Protein AF-A0A9W7F882-F1 (afdb_monomer)

pLDDT: mean 71.45, std 20.24, range [27.8, 93.38]

Radius of gyration: 22.79 Å; Cα contacts (8 Å, |Δi|>4): 106; chains: 1; bounding box: 40×81×40 Å

Nearest PDB structures (foldseek):
  9dtq-assembly1_D  TM=3.778E-01  e=6.884E-02  Homo sapiens
  8i9z-assembly1_CR  TM=5.211E-01  e=3.666E+00  Thermochaetoides thermophila DSM 1495
  7ohs-assembly1_v  TM=5.589E-01  e=4.088E+00  Saccharomyces cerevisiae S288C
  8v87-assembly1_v  TM=5.415E-01  e=5.667E+00  Saccharomyces cerevisiae BY4741
  6em5-assembly1_v  TM=5.411E-01  e=5.082E+00  Saccharomyces cerevisiae S288C

Organism: NCBI:txid1714387

Sequence (160 aa):
MTTVKCGKMYDEDNVGYVNVNKRKTALTKVKTRGDKWTAEEETVLVAGVGKHGLDFDRIKVEAGARLGDCSVGALRTQFERTHPDKFRELRELNPSGGRGLSWTAEEDEALKRGMTKHGRDWEKIRETENEVLGHRKVGALRGRINSLKNGKTKDKHSIL

Secondary structure (DSSP, 8-state):
-------PPPP--------S----------B-TTPPPPHHHHHHHHHHHHHHTT-HHHHHHHHGGGGTTB-HHHHHHHHHHH-HHHHHHHHHT-TT-SSS-PPPHHHHHHHHHHHHHHTT-HHHHHHHTHHHHTTS-HHHHHHHHHHHHT-S--------

Structure (mmCIF, N/CA/C/O backbone):
data_AF-A0A9W7F882-F1
#
_entry.id   AF-A0A9W7F882-F1
#
loop_
_atom_site.group_PDB
_atom_site.id
_atom_site.type_symbol
_atom_site.label_atom_id
_atom_site.label_alt_id
_atom_site.label_comp_id
_atom_site.label_asym_id
_atom_site.label_entity_id
_atom_site.label_seq_id
_atom_site.pdbx_PDB_ins_code
_atom_site.Cartn_x
_atom_site.Cartn_y
_atom_site.Cartn_z
_atom_site.occupancy
_atom_site.B_iso_or_equiv
_atom_site.auth_seq_id
_atom_site.auth_comp_id
_atom_site.auth_asym_id
_atom_site.auth_atom_id
_atom_site.pdbx_PDB_model_num
ATOM 1 N N . MET A 1 1 ? -19.752 -57.737 15.058 1.00 46.00 1 MET A N 1
ATOM 2 C CA . MET A 1 1 ? -19.624 -56.511 15.872 1.00 46.00 1 MET A CA 1
ATOM 3 C C . MET A 1 1 ? -18.224 -56.490 16.442 1.00 46.00 1 MET A C 1
ATOM 5 O O . MET A 1 1 ? -17.952 -57.271 17.340 1.00 46.00 1 MET A O 1
ATOM 9 N N . THR A 1 2 ? -17.337 -55.662 15.903 1.00 32.62 2 THR A N 1
ATOM 10 C CA . THR A 1 2 ? -16.004 -55.458 16.479 1.00 32.62 2 THR A CA 1
ATOM 11 C C . THR A 1 2 ? -15.515 -54.073 16.081 1.00 32.62 2 THR A C 1
ATOM 13 O O . THR A 1 2 ? -15.690 -53.614 14.957 1.00 32.62 2 THR A O 1
ATOM 16 N N . THR A 1 3 ? -15.034 -53.377 17.095 1.00 39.22 3 THR A N 1
ATOM 17 C CA . THR A 1 3 ? -14.872 -51.933 17.225 1.00 39.22 3 THR A CA 1
ATOM 18 C C . THR A 1 3 ? -13.649 -51.379 16.505 1.00 39.22 3 THR A C 1
ATOM 20 O O . THR A 1 3 ? -12.590 -52.000 16.492 1.00 39.22 3 THR A O 1
ATOM 23 N N . VAL A 1 4 ? -13.777 -50.142 16.024 1.00 41.62 4 VAL A N 1
ATOM 24 C CA . VAL A 1 4 ? -12.665 -49.264 15.643 1.00 41.62 4 VAL A CA 1
ATOM 25 C C . VAL A 1 4 ? -11.768 -49.015 16.858 1.00 41.62 4 VAL A C 1
ATOM 27 O O . VAL A 1 4 ? -12.252 -48.586 17.907 1.00 41.62 4 VAL A O 1
ATOM 30 N N . LYS A 1 5 ? -10.453 -49.194 16.703 1.00 34.00 5 LYS A N 1
ATOM 31 C CA . LYS A 1 5 ? -9.465 -48.485 17.521 1.00 34.00 5 LYS A CA 1
ATOM 32 C C . LYS A 1 5 ? -8.238 -48.128 16.689 1.00 34.00 5 LYS A C 1
ATOM 34 O O . LYS A 1 5 ? -7.594 -48.973 16.083 1.00 34.00 5 LYS A O 1
ATOM 39 N N . CYS A 1 6 ? -7.993 -46.825 16.673 1.00 40.72 6 CYS A N 1
ATOM 40 C CA . CYS A 1 6 ? -6.838 -46.125 16.141 1.00 40.72 6 CYS A CA 1
ATOM 41 C C . CYS A 1 6 ? -5.540 -46.706 16.729 1.00 40.72 6 CYS A C 1
ATOM 43 O O . CYS A 1 6 ? -5.404 -46.784 17.949 1.00 40.72 6 CYS A O 1
ATOM 45 N N . GLY A 1 7 ? -4.601 -47.102 15.869 1.00 31.31 7 GLY A N 1
ATOM 46 C CA . GLY A 1 7 ? -3.294 -47.626 16.255 1.00 31.31 7 GLY A CA 1
ATOM 47 C C . GLY A 1 7 ? -2.252 -47.210 15.228 1.00 31.31 7 GLY A C 1
ATOM 48 O O . GLY A 1 7 ? -2.224 -47.729 14.119 1.00 31.31 7 GLY A O 1
ATOM 49 N N . LYS A 1 8 ? -1.442 -46.219 15.601 1.00 38.12 8 LYS A N 1
ATOM 50 C CA . LYS A 1 8 ? -0.267 -45.749 14.868 1.00 38.12 8 LYS A CA 1
ATOM 51 C C . LYS A 1 8 ? 0.787 -46.862 14.850 1.00 38.12 8 LYS A C 1
ATOM 53 O O . LYS A 1 8 ? 1.129 -47.358 15.920 1.00 38.12 8 LYS A O 1
ATOM 58 N N . MET A 1 9 ? 1.334 -47.194 13.685 1.00 27.80 9 MET A N 1
ATOM 59 C CA . MET A 1 9 ? 2.657 -47.819 13.598 1.00 27.80 9 MET A CA 1
ATOM 60 C C . MET A 1 9 ? 3.652 -46.709 13.254 1.00 27.80 9 MET A C 1
ATOM 62 O O . MET A 1 9 ? 3.459 -45.980 12.283 1.00 27.80 9 MET A O 1
ATOM 66 N N . TYR A 1 10 ? 4.631 -46.516 14.134 1.00 33.06 10 TYR A N 1
ATOM 67 C CA . TYR A 1 10 ? 5.791 -45.662 13.913 1.00 33.06 10 TYR A CA 1
ATOM 68 C C . TYR A 1 10 ? 6.901 -46.559 13.363 1.00 33.06 10 TYR A C 1
ATOM 70 O O . TYR A 1 10 ? 7.255 -47.528 14.028 1.00 33.06 10 TYR A O 1
ATOM 78 N N . ASP A 1 11 ? 7.427 -46.232 12.184 1.00 36.88 11 ASP A N 1
ATOM 79 C CA . ASP A 1 11 ? 8.718 -46.737 11.712 1.00 36.88 11 ASP A CA 1
ATOM 80 C C . ASP A 1 11 ? 9.782 -45.683 12.049 1.00 36.88 11 ASP A C 1
ATOM 82 O O . ASP A 1 11 ? 9.617 -44.497 11.746 1.00 36.88 11 ASP A O 1
ATOM 86 N N . GLU A 1 12 ? 10.833 -46.111 12.749 1.00 44.56 12 GLU A N 1
ATOM 87 C CA . GLU A 1 12 ? 11.821 -45.259 13.429 1.00 44.56 12 GLU A CA 1
ATOM 88 C C . GLU A 1 12 ? 12.951 -44.733 12.534 1.00 44.56 12 GLU A C 1
ATOM 90 O O . GLU A 1 12 ? 13.807 -43.995 13.009 1.00 44.56 12 GLU A O 1
ATOM 95 N N . ASP A 1 13 ? 12.927 -44.989 11.230 1.00 44.81 13 ASP A N 1
ATOM 96 C CA . ASP A 1 13 ? 14.017 -44.598 10.342 1.00 44.81 13 ASP A CA 1
ATOM 97 C C . ASP A 1 13 ? 13.489 -43.832 9.128 1.00 44.81 13 ASP A C 1
ATOM 99 O O . ASP A 1 13 ? 13.018 -44.426 8.161 1.00 44.81 13 ASP A O 1
ATOM 103 N N . ASN A 1 14 ? 13.561 -42.495 9.200 1.00 37.00 14 ASN A N 1
ATOM 104 C CA . ASN A 1 14 ? 14.049 -41.570 8.157 1.00 37.00 14 ASN A CA 1
ATOM 105 C C . ASN A 1 14 ? 13.369 -40.189 8.280 1.00 37.00 14 ASN A C 1
ATOM 107 O O . ASN A 1 14 ? 12.204 -39.975 7.939 1.00 37.00 14 ASN A O 1
ATOM 111 N N . VAL A 1 15 ? 14.132 -39.224 8.792 1.00 40.47 15 VAL A N 1
ATOM 112 C CA . VAL A 1 15 ? 13.739 -37.825 8.985 1.00 40.47 15 VAL A CA 1
ATOM 113 C C . VAL A 1 15 ? 13.568 -37.139 7.627 1.00 40.47 15 VAL A C 1
ATOM 115 O O . VAL A 1 15 ? 14.540 -36.815 6.951 1.00 40.47 15 VAL A O 1
ATOM 118 N N . GLY A 1 16 ? 12.323 -36.845 7.246 1.00 31.78 16 GLY A N 1
ATOM 119 C CA . GLY A 1 16 ? 12.029 -36.041 6.062 1.00 31.78 16 GLY A CA 1
ATOM 120 C C . GLY A 1 16 ? 10.610 -35.484 6.071 1.00 31.78 16 GLY A C 1
ATOM 121 O O . GLY A 1 16 ? 9.674 -36.139 5.632 1.00 31.78 16 GLY A O 1
ATOM 122 N N . TYR A 1 17 ? 10.444 -34.248 6.547 1.00 29.27 17 TYR A N 1
ATOM 123 C CA . TYR A 1 17 ? 9.204 -33.480 6.398 1.00 29.27 17 TYR A CA 1
ATOM 124 C C . TYR A 1 17 ? 8.845 -33.345 4.906 1.00 29.27 17 TYR A C 1
ATOM 126 O O . TYR A 1 17 ? 9.462 -32.568 4.174 1.00 29.27 17 TYR A O 1
ATOM 134 N N . VAL A 1 18 ? 7.835 -34.081 4.439 1.00 32.88 18 VAL A N 1
ATOM 135 C CA . VAL A 1 18 ? 7.337 -33.969 3.061 1.00 32.88 18 VAL A CA 1
ATOM 136 C C . VAL A 1 18 ? 6.362 -32.791 2.984 1.00 32.88 18 VAL A C 1
ATOM 138 O O . VAL A 1 18 ? 5.213 -32.874 3.408 1.00 32.88 18 VAL A O 1
ATOM 141 N N . ASN A 1 19 ? 6.830 -31.656 2.462 1.00 35.66 19 ASN A N 1
ATOM 142 C CA . ASN A 1 19 ? 5.981 -30.506 2.153 1.00 35.66 19 ASN A CA 1
ATOM 143 C C . ASN A 1 19 ? 5.155 -30.811 0.887 1.00 35.66 19 ASN A C 1
ATOM 145 O O . ASN A 1 19 ? 5.705 -30.947 -0.207 1.00 35.66 19 ASN A O 1
ATOM 149 N N . VAL A 1 20 ? 3.835 -30.929 1.045 1.00 36.28 20 VAL A N 1
ATOM 150 C CA . VAL A 1 20 ? 2.885 -31.485 0.059 1.00 36.28 20 VAL A CA 1
ATOM 151 C C . VAL A 1 20 ? 2.585 -30.545 -1.130 1.00 36.28 20 VAL A C 1
ATOM 153 O O . VAL A 1 20 ? 1.753 -30.853 -1.978 1.00 36.28 20 VAL A O 1
ATOM 156 N N . ASN A 1 21 ? 3.295 -29.425 -1.291 1.00 41.50 21 ASN A N 1
ATOM 157 C CA . ASN A 1 21 ? 3.032 -28.456 -2.366 1.00 41.50 21 ASN A CA 1
ATOM 158 C C . ASN A 1 21 ? 4.040 -28.511 -3.528 1.00 41.50 21 ASN A C 1
ATOM 160 O O . ASN A 1 21 ? 4.632 -27.501 -3.903 1.00 41.50 21 ASN A O 1
ATOM 164 N N . LYS A 1 22 ? 4.207 -29.679 -4.161 1.00 40.84 22 LYS A N 1
ATOM 165 C CA . LYS A 1 22 ? 4.880 -29.790 -5.473 1.00 40.84 22 LYS A CA 1
ATOM 166 C C . LYS A 1 22 ? 3.986 -30.477 -6.506 1.00 40.84 22 LYS A C 1
ATOM 168 O O . LYS A 1 22 ? 4.279 -31.573 -6.973 1.00 40.84 22 LYS A O 1
ATOM 173 N N . ARG A 1 23 ? 2.919 -29.794 -6.930 1.00 42.84 23 ARG A N 1
ATOM 174 C CA . ARG A 1 23 ? 2.374 -30.014 -8.278 1.00 42.84 23 ARG A CA 1
ATOM 175 C C . ARG A 1 23 ? 3.219 -29.178 -9.234 1.00 42.84 23 ARG A C 1
ATOM 177 O O . ARG A 1 23 ? 3.222 -27.957 -9.151 1.00 42.84 23 ARG A O 1
ATOM 184 N N . LYS A 1 24 ? 3.998 -29.855 -10.079 1.00 43.09 24 LYS A N 1
ATOM 185 C CA . LYS A 1 24 ? 4.829 -29.254 -11.128 1.00 43.09 24 LYS A CA 1
ATOM 186 C C . LYS A 1 24 ? 3.917 -28.672 -12.218 1.00 43.09 24 LYS A C 1
ATOM 188 O O . LYS A 1 24 ? 3.704 -29.303 -13.245 1.00 43.09 24 LYS A O 1
ATOM 193 N N . THR A 1 25 ? 3.345 -27.498 -11.985 1.00 44.44 25 THR A N 1
ATOM 194 C CA . THR A 1 25 ? 2.895 -26.627 -13.075 1.00 44.44 25 THR A CA 1
ATOM 195 C C . THR A 1 25 ? 4.141 -25.998 -13.691 1.00 44.44 25 THR A C 1
ATOM 197 O O . THR A 1 25 ? 5.074 -25.671 -12.956 1.00 44.44 25 THR A O 1
ATOM 200 N N . ALA A 1 26 ? 4.204 -25.903 -15.021 1.00 44.62 26 ALA A N 1
ATOM 201 C CA . ALA A 1 26 ? 5.334 -25.323 -15.744 1.00 44.62 26 ALA A CA 1
ATOM 202 C C . ALA A 1 26 ? 5.801 -24.025 -15.057 1.00 44.62 26 ALA A C 1
ATOM 204 O O . ALA A 1 26 ? 5.012 -23.100 -14.883 1.00 44.62 26 ALA A O 1
ATOM 205 N N . LEU A 1 27 ? 7.053 -24.000 -14.590 1.00 50.47 27 LEU A N 1
ATOM 206 C CA . LEU A 1 27 ? 7.628 -22.858 -13.885 1.00 50.47 27 LEU A CA 1
ATOM 207 C C . LEU A 1 27 ? 7.799 -21.718 -14.892 1.00 50.47 27 LEU A C 1
ATOM 209 O O . LEU A 1 27 ? 8.809 -21.657 -15.594 1.00 50.47 27 LEU A O 1
ATOM 213 N N . THR A 1 28 ? 6.820 -20.819 -14.982 1.00 56.44 28 THR A N 1
ATOM 214 C CA . THR A 1 28 ? 7.068 -19.502 -15.562 1.00 56.44 28 THR A CA 1
ATOM 215 C C . THR A 1 28 ? 8.162 -18.840 -14.724 1.00 56.44 28 THR A C 1
ATOM 217 O O . THR A 1 28 ? 8.176 -18.912 -13.492 1.00 56.44 28 THR A O 1
ATOM 220 N N . LYS A 1 29 ? 9.188 -18.309 -15.392 1.00 58.47 29 LYS A N 1
ATOM 221 C CA . LYS A 1 29 ? 10.383 -17.782 -14.729 1.00 58.47 29 LYS A CA 1
ATOM 222 C C . LYS A 1 29 ? 9.990 -16.550 -13.907 1.00 58.47 29 LYS A C 1
ATOM 224 O O . LYS A 1 29 ? 9.785 -15.478 -14.465 1.00 58.47 29 LYS A O 1
ATOM 229 N N . VAL A 1 30 ? 9.881 -16.716 -12.589 1.00 62.16 30 VAL A N 1
ATOM 230 C CA . VAL A 1 30 ? 9.561 -15.626 -11.657 1.00 62.16 30 VAL A CA 1
ATOM 231 C C . VAL A 1 30 ? 10.668 -14.577 -11.724 1.00 62.16 30 VAL A C 1
ATOM 233 O O . VAL A 1 30 ? 11.845 -14.908 -11.574 1.00 62.16 30 VAL A O 1
ATOM 236 N N . LYS A 1 31 ? 10.295 -13.313 -11.936 1.00 66.19 31 LYS A N 1
ATOM 237 C CA . LYS A 1 31 ? 11.232 -12.185 -12.006 1.00 66.19 31 LYS A CA 1
ATOM 238 C C . LYS A 1 31 ? 11.853 -11.945 -10.624 1.00 66.19 31 LYS A C 1
ATOM 240 O O . LYS A 1 31 ? 11.142 -11.773 -9.623 1.00 66.19 31 LYS A O 1
ATOM 245 N N . THR A 1 32 ? 13.181 -11.958 -10.567 1.00 58.59 32 THR A N 1
ATOM 246 C CA . THR A 1 32 ? 14.007 -11.864 -9.355 1.00 58.59 32 THR A CA 1
ATOM 247 C C . THR A 1 32 ? 14.789 -10.548 -9.292 1.00 58.59 32 THR A C 1
ATOM 249 O O . THR A 1 32 ? 14.701 -9.679 -10.162 1.00 58.59 32 THR A O 1
ATOM 252 N N . ARG A 1 33 ? 15.546 -10.365 -8.203 1.00 50.28 33 ARG A N 1
ATOM 253 C CA . ARG A 1 33 ? 16.400 -9.196 -7.987 1.00 50.28 33 ARG A CA 1
ATOM 254 C C . ARG A 1 33 ? 17.469 -9.117 -9.087 1.00 50.28 33 ARG A C 1
ATOM 256 O O . ARG A 1 33 ? 18.369 -9.945 -9.111 1.00 50.28 33 ARG A O 1
ATOM 263 N N . GLY A 1 34 ? 17.389 -8.096 -9.943 1.00 56.22 34 GLY A N 1
ATOM 264 C CA . GLY A 1 34 ? 18.364 -7.831 -11.012 1.00 56.22 34 GLY A CA 1
ATOM 265 C C . GLY A 1 34 ? 17.806 -7.925 -12.436 1.00 56.22 34 GLY A C 1
ATOM 266 O O . GLY A 1 34 ? 18.459 -7.453 -13.363 1.00 56.22 34 GLY A O 1
ATOM 267 N N . ASP A 1 35 ? 16.595 -8.458 -12.616 1.00 69.56 35 ASP A N 1
ATOM 268 C CA . ASP A 1 35 ? 15.952 -8.507 -13.933 1.00 69.56 35 ASP A CA 1
ATOM 269 C C . ASP A 1 35 ? 15.585 -7.099 -14.446 1.00 69.56 35 ASP A C 1
ATOM 271 O O . ASP A 1 35 ? 15.280 -6.192 -13.666 1.00 69.56 35 ASP A O 1
ATOM 275 N N . LYS A 1 36 ? 15.617 -6.908 -15.774 1.00 77.88 36 LYS A N 1
ATOM 276 C CA . LYS A 1 36 ? 15.351 -5.610 -16.422 1.00 77.88 36 LYS A CA 1
ATOM 277 C C . LYS A 1 36 ? 13.893 -5.191 -16.229 1.00 77.88 36 LYS A C 1
ATOM 279 O O . LYS A 1 36 ? 12.989 -5.969 -16.522 1.00 77.88 36 LYS A O 1
ATOM 284 N N . TRP A 1 37 ? 13.675 -3.969 -15.759 1.00 83.31 37 TRP A N 1
ATOM 285 C CA . TRP A 1 37 ? 12.354 -3.358 -15.624 1.00 83.31 37 TRP A CA 1
ATOM 286 C C . TRP A 1 37 ? 12.011 -2.556 -16.871 1.00 83.31 37 TRP A C 1
ATOM 288 O O . TRP A 1 37 ? 12.863 -1.844 -17.399 1.00 83.31 37 TRP A O 1
ATOM 298 N N . THR A 1 38 ? 10.782 -2.714 -17.344 1.00 87.44 38 THR A N 1
ATOM 299 C CA . THR A 1 38 ? 10.215 -1.894 -18.417 1.00 87.44 38 THR A CA 1
ATOM 300 C C . THR A 1 38 ? 9.653 -0.593 -17.845 1.00 87.44 38 THR A C 1
ATOM 302 O O . THR A 1 38 ? 9.335 -0.518 -16.654 1.00 87.44 38 THR A O 1
ATOM 305 N N . ALA A 1 39 ? 9.515 0.428 -18.693 1.00 86.12 39 ALA A N 1
ATOM 306 C CA . ALA A 1 39 ? 8.920 1.700 -18.291 1.00 86.12 39 ALA A CA 1
ATOM 307 C C . ALA A 1 39 ? 7.447 1.515 -17.879 1.00 86.12 39 ALA A C 1
ATOM 309 O O . ALA A 1 39 ? 6.971 2.127 -16.923 1.00 86.12 39 ALA A O 1
ATOM 310 N N . GLU A 1 40 ? 6.730 0.611 -18.543 1.00 87.31 40 GLU A N 1
ATOM 311 C CA . GLU A 1 40 ? 5.348 0.262 -18.223 1.00 87.31 40 GLU A CA 1
ATOM 312 C C . GLU A 1 40 ? 5.233 -0.373 -16.829 1.00 87.31 40 GLU A C 1
ATOM 314 O O . GLU A 1 40 ? 4.393 0.037 -16.030 1.00 87.31 40 GLU A O 1
ATOM 319 N N . GLU A 1 41 ? 6.099 -1.331 -16.487 1.00 89.00 41 GLU A N 1
ATOM 320 C CA . GLU A 1 41 ? 6.111 -1.931 -15.144 1.00 89.00 41 GLU A CA 1
ATOM 321 C C . GLU A 1 41 ? 6.445 -0.895 -14.062 1.00 89.00 41 GLU A C 1
ATOM 323 O O . GLU A 1 41 ? 5.861 -0.912 -12.976 1.00 89.00 41 GLU A O 1
ATOM 328 N N . GLU A 1 42 ? 7.375 0.017 -14.347 1.00 90.38 42 GLU A N 1
ATOM 329 C CA . GLU A 1 42 ? 7.770 1.066 -13.408 1.00 90.38 42 GLU A CA 1
ATOM 330 C C . GLU A 1 42 ? 6.641 2.072 -13.168 1.00 90.38 42 GLU A C 1
ATOM 332 O O . GLU A 1 42 ? 6.332 2.379 -12.016 1.00 90.38 42 GLU A O 1
ATOM 337 N N . THR A 1 43 ? 5.956 2.521 -14.221 1.00 92.31 43 THR A N 1
ATOM 338 C CA . THR A 1 43 ? 4.801 3.425 -14.080 1.00 92.31 43 THR A CA 1
ATOM 339 C C . THR A 1 43 ? 3.672 2.787 -13.272 1.00 92.31 43 THR A C 1
ATOM 341 O O . THR A 1 43 ? 3.106 3.436 -12.390 1.00 92.31 43 THR A O 1
ATOM 344 N N . VAL A 1 44 ? 3.386 1.500 -13.496 1.00 93.38 44 VAL A N 1
ATOM 345 C CA . VAL A 1 44 ? 2.386 0.751 -12.719 1.00 93.38 44 VAL A CA 1
ATOM 346 C C . VAL A 1 44 ? 2.809 0.609 -11.257 1.00 93.38 44 VAL A C 1
ATOM 348 O O . VAL A 1 44 ? 1.979 0.791 -10.365 1.00 93.38 44 VAL A O 1
ATOM 351 N N . LEU A 1 45 ? 4.088 0.329 -10.987 1.00 92.25 45 LEU A N 1
ATOM 352 C CA . LEU A 1 45 ? 4.613 0.245 -9.624 1.00 92.25 45 LEU A CA 1
ATOM 353 C C . LEU A 1 45 ? 4.505 1.590 -8.896 1.00 92.25 45 LEU A C 1
ATOM 355 O O . LEU A 1 45 ? 4.039 1.627 -7.759 1.00 92.25 45 LEU A O 1
ATOM 359 N N . VAL A 1 46 ? 4.891 2.691 -9.541 1.00 91.56 46 VAL A N 1
ATOM 360 C CA . VAL A 1 46 ? 4.827 4.038 -8.953 1.00 91.56 46 VAL A CA 1
ATOM 361 C C . VAL A 1 46 ? 3.383 4.459 -8.689 1.00 91.56 46 VAL A C 1
ATOM 363 O O . VAL A 1 46 ? 3.093 4.969 -7.605 1.00 91.56 46 VAL A O 1
ATOM 366 N N . ALA A 1 47 ? 2.469 4.209 -9.630 1.00 89.50 47 ALA A N 1
ATOM 367 C CA . ALA A 1 47 ? 1.042 4.471 -9.443 1.00 89.50 47 ALA A CA 1
ATOM 368 C C . ALA A 1 47 ? 0.460 3.620 -8.303 1.00 89.50 47 ALA A C 1
ATOM 370 O O . ALA A 1 47 ? -0.255 4.133 -7.442 1.00 89.50 47 ALA A O 1
ATOM 371 N N . GLY A 1 48 ? 0.831 2.338 -8.252 1.00 88.75 48 GLY A N 1
ATOM 372 C CA . GLY A 1 48 ? 0.450 1.425 -7.180 1.00 88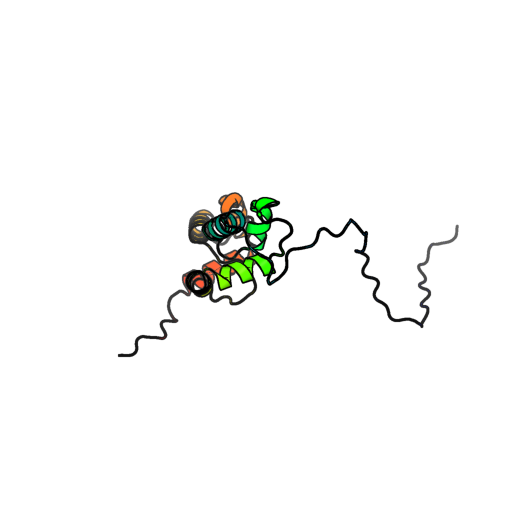.75 48 GLY A CA 1
ATOM 373 C C . GLY A 1 48 ? 0.934 1.899 -5.812 1.00 88.75 48 GLY A C 1
ATOM 374 O O . GLY A 1 48 ? 0.144 1.922 -4.874 1.00 88.75 48 GLY A O 1
ATOM 375 N N . VAL A 1 49 ? 2.191 2.342 -5.698 1.00 87.69 49 VAL A N 1
ATOM 376 C CA . VAL A 1 49 ? 2.720 2.915 -4.448 1.00 87.69 49 VAL A CA 1
ATOM 377 C C . VAL A 1 49 ? 2.046 4.241 -4.102 1.00 87.69 49 VAL A C 1
ATOM 379 O O . VAL A 1 49 ? 1.817 4.525 -2.930 1.00 87.69 49 VAL A O 1
ATOM 382 N N . GLY A 1 50 ? 1.681 5.048 -5.099 1.00 83.50 50 GLY A N 1
ATOM 383 C CA . GLY A 1 50 ? 0.887 6.257 -4.878 1.00 83.50 50 GLY A CA 1
ATOM 384 C C . GLY A 1 50 ? -0.477 5.963 -4.246 1.00 83.50 50 GLY A C 1
ATOM 385 O O . GLY A 1 50 ? -0.914 6.712 -3.379 1.00 83.50 50 GLY A O 1
ATOM 386 N N . LYS A 1 51 ? -1.113 4.856 -4.641 1.00 81.19 51 LYS A N 1
ATOM 387 C CA . LYS A 1 51 ? -2.440 4.451 -4.158 1.00 81.19 51 LYS A CA 1
ATOM 388 C C . LYS A 1 51 ? -2.395 3.673 -2.838 1.00 81.19 51 LYS A C 1
ATOM 390 O O . 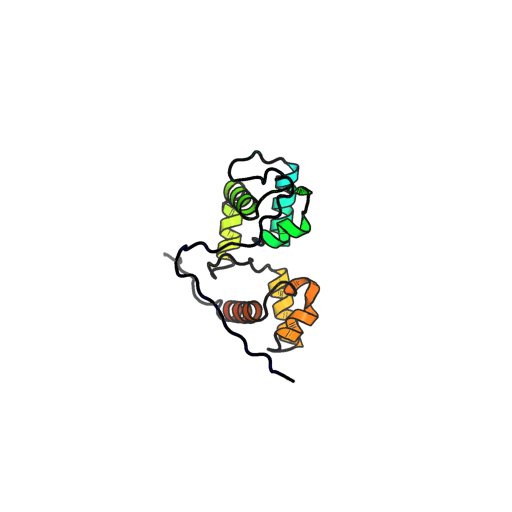LYS A 1 51 ? -3.196 3.922 -1.946 1.00 81.19 51 LYS A O 1
ATOM 395 N N . HIS A 1 52 ? -1.454 2.741 -2.708 1.00 78.81 52 HIS A N 1
ATOM 396 C CA . HIS A 1 52 ? -1.420 1.748 -1.623 1.00 78.81 52 HIS A CA 1
ATOM 397 C C . HIS A 1 52 ? -0.215 1.891 -0.688 1.00 78.81 52 HIS A C 1
ATOM 399 O O . HIS A 1 52 ? -0.002 1.061 0.196 1.00 78.81 52 HIS A O 1
ATOM 405 N N . GLY A 1 53 ? 0.620 2.914 -0.879 1.00 82.44 53 GLY A N 1
ATOM 406 C CA . GLY A 1 53 ? 1.867 3.064 -0.134 1.00 82.44 53 GLY A CA 1
ATOM 407 C C . GLY A 1 53 ? 2.816 1.885 -0.368 1.00 82.44 53 GLY A C 1
ATOM 408 O O . GLY A 1 53 ? 2.948 1.373 -1.475 1.00 82.44 53 GLY A O 1
ATOM 409 N N . LEU A 1 54 ? 3.490 1.424 0.688 1.00 83.06 54 LEU A N 1
ATOM 410 C CA . LEU A 1 54 ? 4.430 0.295 0.615 1.00 83.06 54 LEU A CA 1
ATOM 411 C C . LEU A 1 54 ? 3.746 -1.085 0.711 1.00 83.06 54 LEU A C 1
ATOM 413 O O . LEU A 1 54 ? 4.388 -2.066 1.096 1.00 83.06 54 LEU A O 1
ATOM 417 N N . ASP A 1 55 ? 2.453 -1.180 0.386 1.00 80.88 55 ASP A N 1
ATOM 418 C CA . ASP A 1 55 ? 1.717 -2.446 0.301 1.00 80.88 55 ASP A CA 1
ATOM 419 C C . ASP A 1 55 ? 1.941 -3.132 -1.056 1.00 80.88 55 ASP A C 1
ATOM 421 O O . ASP A 1 55 ? 1.097 -3.150 -1.954 1.00 80.88 55 ASP A O 1
ATOM 425 N N . PHE A 1 56 ? 3.133 -3.704 -1.209 1.00 85.38 56 PHE A N 1
ATOM 426 C CA . PHE A 1 56 ? 3.524 -4.396 -2.434 1.00 85.38 56 PHE A CA 1
ATOM 427 C C . PHE A 1 56 ? 2.702 -5.664 -2.704 1.00 85.38 56 PHE A C 1
ATOM 429 O O . PHE A 1 56 ? 2.611 -6.073 -3.861 1.00 85.38 56 PHE A O 1
ATOM 436 N N . ASP A 1 57 ? 2.095 -6.274 -1.682 1.00 84.94 57 ASP A N 1
ATOM 437 C CA . ASP A 1 57 ? 1.180 -7.403 -1.857 1.00 84.94 57 ASP A CA 1
ATOM 438 C C . ASP A 1 57 ? -0.095 -6.944 -2.579 1.00 84.94 57 ASP A C 1
ATOM 440 O O . ASP A 1 57 ? -0.476 -7.531 -3.595 1.00 84.94 57 ASP A O 1
ATOM 444 N N . ARG A 1 58 ? -0.712 -5.839 -2.140 1.00 82.69 58 ARG A N 1
ATOM 445 C CA . ARG A 1 58 ? -1.897 -5.277 -2.809 1.00 82.69 58 ARG A CA 1
ATOM 446 C C . ARG A 1 58 ? -1.582 -4.707 -4.182 1.00 82.69 58 ARG A C 1
ATOM 448 O O . ARG A 1 58 ? -2.337 -4.954 -5.120 1.00 82.69 58 ARG A O 1
ATOM 455 N N . ILE A 1 59 ? -0.447 -4.024 -4.328 1.00 87.62 59 ILE A N 1
ATOM 456 C CA . ILE A 1 59 ? 0.026 -3.559 -5.640 1.00 87.62 59 ILE A CA 1
ATOM 457 C C . ILE A 1 59 ? 0.175 -4.748 -6.588 1.00 87.62 59 ILE A C 1
ATOM 459 O O . ILE A 1 59 ? -0.242 -4.664 -7.740 1.00 87.62 59 ILE A O 1
ATOM 463 N N . LYS A 1 60 ? 0.719 -5.874 -6.110 1.00 87.62 60 LYS A N 1
ATOM 464 C CA . LYS A 1 60 ? 0.873 -7.077 -6.927 1.00 87.62 60 LYS A CA 1
ATOM 465 C C . LYS A 1 60 ? -0.471 -7.661 -7.354 1.00 87.62 60 LYS A C 1
ATOM 467 O O . LYS A 1 60 ? -0.620 -8.022 -8.520 1.00 87.62 60 LYS A O 1
ATOM 472 N N . VAL A 1 61 ? -1.425 -7.750 -6.429 1.00 86.56 61 VAL A N 1
ATOM 473 C CA . VAL A 1 61 ? -2.774 -8.261 -6.708 1.00 86.56 61 VAL A CA 1
ATOM 474 C C . VAL A 1 61 ? -3.509 -7.363 -7.707 1.00 86.56 61 VAL A C 1
ATOM 476 O O . VAL A 1 61 ? -4.062 -7.875 -8.674 1.00 86.56 61 VAL A O 1
ATOM 479 N N . GLU A 1 62 ? -3.481 -6.041 -7.520 1.00 85.94 62 GLU A N 1
ATOM 480 C CA . GLU A 1 62 ? -4.204 -5.098 -8.386 1.00 85.94 62 GLU A CA 1
ATOM 481 C C . GLU A 1 62 ? -3.554 -4.947 -9.766 1.00 85.94 62 GLU A C 1
ATOM 483 O O . GLU A 1 62 ? -4.245 -4.912 -10.783 1.00 85.94 62 GLU A O 1
ATOM 488 N N . ALA A 1 63 ? -2.224 -4.885 -9.826 1.00 86.69 63 ALA A N 1
ATOM 489 C CA . ALA A 1 63 ? -1.520 -4.780 -11.097 1.00 86.69 63 ALA A CA 1
ATOM 490 C C . ALA A 1 63 ? -1.545 -6.093 -11.896 1.00 86.69 63 ALA A C 1
ATOM 492 O O . ALA A 1 63 ? -1.440 -6.066 -13.126 1.00 86.69 63 ALA A O 1
ATOM 493 N N . GLY A 1 64 ? -1.668 -7.236 -11.212 1.00 85.56 64 GLY A N 1
ATOM 494 C CA . GLY A 1 64 ? -1.754 -8.561 -11.817 1.00 85.56 64 GLY A CA 1
ATOM 495 C C . GLY A 1 64 ? -0.646 -8.808 -12.844 1.00 85.56 64 GLY A C 1
ATOM 496 O O . GLY A 1 64 ? 0.545 -8.639 -12.562 1.00 85.56 64 GLY A O 1
ATOM 497 N N . ALA A 1 65 ? -1.055 -9.170 -14.063 1.00 83.06 65 ALA A N 1
ATOM 498 C CA . ALA A 1 65 ? -0.156 -9.475 -15.175 1.00 83.06 65 ALA A CA 1
ATOM 499 C C . ALA A 1 65 ? 0.677 -8.272 -15.665 1.00 83.06 65 ALA A C 1
ATOM 501 O O . ALA A 1 65 ? 1.695 -8.478 -16.321 1.00 83.06 65 ALA A O 1
ATOM 502 N N . ARG A 1 66 ? 0.305 -7.023 -15.330 1.00 82.81 66 ARG A N 1
ATOM 503 C CA . ARG A 1 66 ? 1.045 -5.813 -15.756 1.00 82.81 66 ARG A CA 1
ATOM 504 C C . ARG A 1 66 ? 2.428 -5.707 -15.111 1.00 82.81 66 ARG A C 1
ATOM 506 O O . ARG A 1 66 ? 3.294 -5.037 -15.653 1.00 82.81 66 ARG A O 1
ATOM 513 N N . LEU A 1 67 ? 2.633 -6.380 -13.976 1.00 83.69 67 LEU A N 1
ATOM 514 C CA . LEU A 1 67 ? 3.939 -6.527 -13.320 1.00 83.69 67 LEU A CA 1
ATOM 515 C C . LEU A 1 67 ? 4.559 -7.918 -13.577 1.00 83.69 67 LEU A C 1
ATOM 517 O O . LEU A 1 67 ? 5.461 -8.345 -12.855 1.00 83.69 67 LEU A O 1
ATOM 521 N N . GLY A 1 68 ? 4.047 -8.662 -14.565 1.00 77.31 68 GLY A N 1
ATOM 522 C CA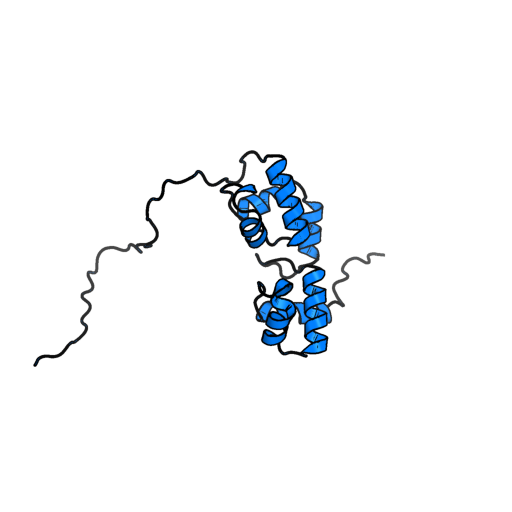 . GLY A 1 68 ? 4.498 -10.011 -14.919 1.00 77.31 68 GLY A CA 1
ATOM 523 C C . GLY A 1 68 ? 4.448 -10.995 -13.748 1.00 77.31 68 GLY A C 1
ATOM 524 O O . GLY A 1 68 ? 3.702 -10.802 -12.795 1.00 77.31 68 GLY A O 1
ATOM 525 N N . ASP A 1 69 ? 5.295 -12.022 -13.758 1.00 76.00 69 ASP A N 1
ATOM 526 C CA . ASP A 1 69 ? 5.484 -12.939 -12.623 1.00 76.00 69 ASP A CA 1
ATOM 527 C C . ASP A 1 69 ? 6.578 -12.433 -11.668 1.00 76.00 69 ASP A C 1
ATOM 529 O O . ASP A 1 69 ? 7.507 -13.150 -11.308 1.00 76.00 69 ASP A O 1
ATOM 533 N N . CYS A 1 70 ? 6.536 -11.159 -11.272 1.00 76.75 70 CYS A N 1
ATOM 534 C CA . CYS A 1 70 ? 7.470 -10.634 -10.276 1.00 76.75 70 CYS A CA 1
ATOM 535 C C . CYS A 1 70 ? 7.075 -11.002 -8.839 1.00 76.75 70 CYS A C 1
ATOM 537 O O . CYS A 1 70 ? 5.902 -10.960 -8.459 1.00 76.75 70 CYS A O 1
ATOM 539 N N . SER A 1 71 ? 8.074 -11.283 -8.002 1.00 84.69 71 SER A N 1
ATOM 540 C CA . SER A 1 71 ? 7.849 -11.405 -6.558 1.00 84.69 71 SER A CA 1
ATOM 541 C C . SER A 1 71 ? 7.596 -10.036 -5.910 1.00 84.69 71 SER A C 1
ATOM 543 O O . SER A 1 71 ? 8.129 -9.016 -6.348 1.00 84.69 71 SER A O 1
ATOM 545 N N . VAL A 1 72 ? 6.846 -10.014 -4.807 1.00 85.12 72 VAL A N 1
ATOM 546 C CA . VAL A 1 72 ? 6.643 -8.817 -3.963 1.00 85.12 72 VAL A CA 1
ATOM 547 C C . VAL A 1 72 ? 7.985 -8.223 -3.507 1.00 85.12 72 VAL A C 1
ATOM 549 O O . VAL A 1 72 ? 8.176 -7.009 -3.492 1.00 85.12 72 VAL A O 1
ATOM 552 N N . GLY A 1 73 ? 8.971 -9.080 -3.219 1.00 83.94 73 GLY A N 1
ATOM 553 C CA . GLY A 1 73 ? 10.333 -8.652 -2.891 1.00 83.94 73 GLY A CA 1
ATOM 554 C C . GLY A 1 73 ? 11.046 -7.943 -4.047 1.00 83.94 73 GLY A C 1
ATOM 555 O O . GLY A 1 73 ? 11.801 -7.000 -3.803 1.00 83.94 73 GLY A O 1
ATOM 556 N N . ALA A 1 74 ? 10.788 -8.344 -5.296 1.00 86.06 74 ALA A N 1
ATOM 557 C CA . ALA A 1 74 ? 11.311 -7.655 -6.473 1.00 86.06 74 ALA A CA 1
ATOM 558 C C . ALA A 1 74 ? 10.665 -6.272 -6.647 1.00 86.06 74 ALA A C 1
ATOM 560 O O . ALA A 1 74 ? 11.396 -5.318 -6.901 1.00 86.06 74 ALA A O 1
ATOM 561 N N . LEU A 1 75 ? 9.346 -6.145 -6.426 1.00 88.25 75 LEU A N 1
ATOM 562 C CA . LEU A 1 75 ? 8.647 -4.848 -6.432 1.00 88.25 75 LEU A CA 1
ATOM 563 C C . LEU A 1 75 ? 9.261 -3.884 -5.419 1.00 88.25 75 LEU A C 1
ATOM 565 O O . LEU A 1 75 ? 9.660 -2.773 -5.766 1.00 88.25 75 LEU A O 1
ATOM 569 N N . ARG A 1 76 ? 9.401 -4.351 -4.174 1.00 88.75 76 ARG A N 1
ATOM 570 C CA . ARG A 1 76 ? 10.004 -3.568 -3.098 1.00 88.75 76 ARG A CA 1
ATOM 571 C C . ARG A 1 76 ? 11.418 -3.128 -3.447 1.00 88.75 76 ARG A C 1
ATOM 573 O O . ARG A 1 76 ? 11.732 -1.950 -3.340 1.00 88.75 76 ARG A O 1
ATOM 580 N N . THR A 1 77 ? 12.258 -4.075 -3.865 1.00 87.62 77 THR A N 1
ATOM 581 C CA . THR A 1 77 ? 13.664 -3.796 -4.186 1.00 87.62 77 THR A CA 1
ATOM 582 C C . THR A 1 77 ? 13.783 -2.796 -5.329 1.00 87.62 77 THR A C 1
ATOM 584 O O . THR A 1 77 ? 14.636 -1.913 -5.286 1.00 87.62 77 THR A O 1
ATOM 587 N N . GLN A 1 78 ? 12.933 -2.920 -6.351 1.00 89.94 78 GLN A N 1
ATOM 588 C CA . GLN A 1 78 ? 12.922 -1.977 -7.459 1.00 89.94 78 GLN A CA 1
ATOM 589 C C . GLN A 1 78 ? 12.519 -0.583 -7.001 1.00 89.94 78 GLN A C 1
ATOM 591 O O . GLN A 1 78 ? 13.204 0.379 -7.345 1.00 89.94 78 GLN A O 1
ATOM 596 N N . PHE A 1 79 ? 11.432 -0.472 -6.237 1.00 90.88 79 PHE A N 1
ATOM 597 C CA . PHE A 1 79 ? 10.946 0.820 -5.774 1.00 90.88 79 PHE A CA 1
ATOM 598 C C . PHE A 1 79 ? 11.961 1.499 -4.847 1.00 90.88 79 PHE A C 1
ATOM 600 O O . PHE A 1 79 ? 12.279 2.663 -5.039 1.00 90.88 79 PHE A O 1
ATOM 607 N N . GLU A 1 80 ? 12.551 0.757 -3.909 1.00 89.50 80 GLU A N 1
ATOM 608 C CA . GLU A 1 80 ? 13.604 1.262 -3.017 1.00 89.50 80 GLU A CA 1
ATOM 609 C C . GLU A 1 80 ? 14.850 1.727 -3.790 1.00 89.50 80 GLU A C 1
ATOM 611 O O . GLU A 1 80 ? 15.462 2.727 -3.429 1.00 89.50 80 GLU A O 1
ATOM 616 N N . ARG A 1 81 ? 15.203 1.044 -4.889 1.00 88.31 81 ARG A N 1
ATOM 617 C CA . ARG A 1 81 ? 16.337 1.424 -5.745 1.00 88.31 81 ARG A CA 1
ATOM 618 C C . ARG A 1 81 ? 16.066 2.670 -6.591 1.00 88.31 81 ARG A C 1
ATOM 620 O O . ARG A 1 81 ? 16.983 3.450 -6.814 1.00 88.31 81 ARG A O 1
ATOM 627 N N . THR A 1 82 ? 14.852 2.811 -7.115 1.00 90.06 82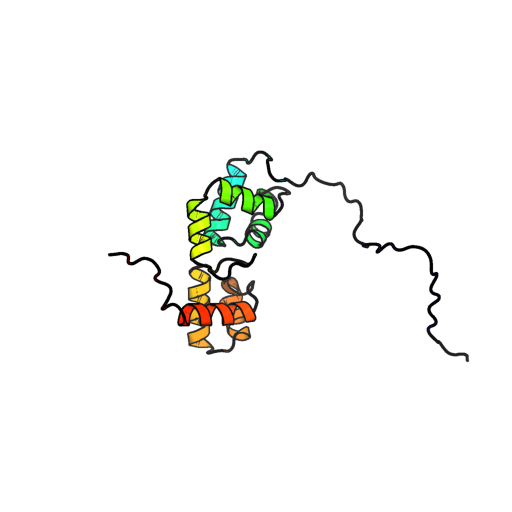 THR A N 1
ATOM 628 C CA . THR A 1 82 ?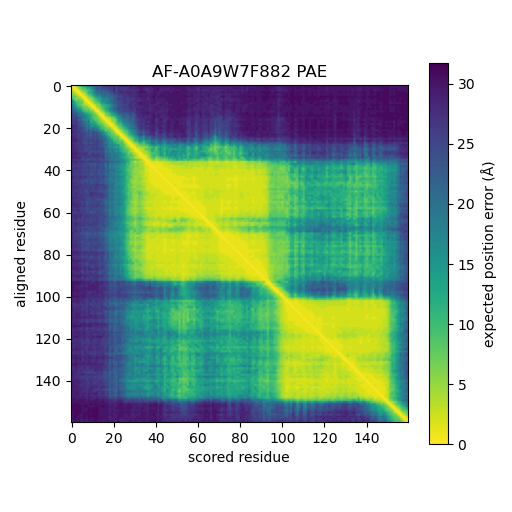 14.485 3.876 -8.072 1.00 90.06 82 THR A CA 1
ATOM 629 C C . THR A 1 82 ? 13.949 5.129 -7.389 1.00 90.06 82 THR A C 1
ATOM 631 O O . THR A 1 82 ? 14.144 6.228 -7.891 1.00 90.06 82 THR A O 1
ATOM 634 N N . HIS A 1 83 ? 13.320 4.973 -6.224 1.00 89.81 83 HIS A N 1
ATOM 635 C CA . HIS A 1 83 ? 12.674 6.040 -5.465 1.00 89.81 83 HIS A CA 1
ATOM 636 C C . HIS A 1 83 ? 13.086 5.985 -3.976 1.00 89.81 83 HIS A C 1
ATOM 638 O O . HIS A 1 83 ? 12.221 5.845 -3.104 1.00 89.81 83 HIS A O 1
ATOM 644 N N . PRO A 1 84 ? 14.393 6.075 -3.650 1.00 88.88 84 PRO A N 1
ATOM 645 C CA . PRO A 1 84 ? 14.897 5.869 -2.289 1.00 88.88 84 PRO A CA 1
ATOM 646 C C . PRO A 1 84 ? 14.366 6.898 -1.283 1.00 88.88 84 PRO A C 1
ATOM 648 O O . PRO A 1 84 ? 14.021 6.525 -0.161 1.00 88.88 84 PRO A O 1
ATOM 651 N N . ASP A 1 85 ? 14.247 8.169 -1.677 1.00 86.81 85 ASP A N 1
ATOM 652 C CA . ASP A 1 85 ? 13.767 9.238 -0.793 1.00 86.81 85 ASP A CA 1
ATOM 653 C C . ASP A 1 85 ? 12.287 9.055 -0.457 1.00 86.81 85 ASP A C 1
ATOM 655 O O . ASP A 1 85 ? 11.909 9.031 0.712 1.00 86.81 85 ASP A O 1
ATOM 659 N N . LYS A 1 86 ? 11.460 8.787 -1.474 1.00 86.25 86 LYS A N 1
ATOM 660 C CA . LYS A 1 86 ? 10.035 8.483 -1.292 1.00 86.25 86 LYS A CA 1
ATOM 661 C C . LYS A 1 86 ? 9.828 7.196 -0.492 1.00 86.25 86 LYS A C 1
ATOM 663 O O . LYS A 1 86 ? 8.920 7.111 0.329 1.00 86.25 86 LYS A O 1
ATOM 668 N N . PHE A 1 87 ? 10.672 6.182 -0.695 1.00 85.88 87 PHE A N 1
ATOM 669 C CA . PHE A 1 87 ? 10.635 4.963 0.112 1.00 85.88 87 PHE A CA 1
ATOM 670 C C . PHE A 1 87 ? 10.970 5.243 1.583 1.00 85.88 87 PHE A C 1
ATOM 672 O O . PHE A 1 87 ? 10.302 4.706 2.470 1.00 85.88 87 PHE A O 1
ATOM 679 N N . ARG A 1 88 ? 11.969 6.096 1.852 1.00 82.56 88 ARG A N 1
ATOM 680 C CA . ARG A 1 88 ? 12.320 6.537 3.208 1.00 82.56 88 ARG A CA 1
ATOM 681 C C . ARG A 1 88 ? 11.174 7.314 3.851 1.00 82.56 88 ARG A C 1
ATOM 683 O O . ARG A 1 88 ? 10.760 6.937 4.942 1.00 82.56 88 ARG A O 1
ATOM 690 N N . GLU A 1 89 ? 10.621 8.305 3.160 1.00 81.81 89 GLU A N 1
ATOM 691 C CA . GLU A 1 89 ? 9.478 9.106 3.614 1.00 81.81 89 GLU A CA 1
ATOM 692 C C . GLU A 1 89 ? 8.286 8.212 3.999 1.00 81.81 89 GLU A C 1
ATOM 694 O O . GLU A 1 89 ? 7.803 8.244 5.133 1.00 81.81 89 GLU A O 1
ATOM 699 N N . LEU A 1 90 ? 7.872 7.310 3.101 1.00 77.81 90 LEU A N 1
ATOM 700 C CA . LEU A 1 90 ? 6.762 6.378 3.343 1.00 77.81 90 LEU A CA 1
ATOM 701 C C . LEU A 1 90 ? 7.030 5.385 4.488 1.00 77.81 90 LEU A C 1
ATOM 703 O O . LEU A 1 90 ? 6.088 4.807 5.044 1.00 77.81 90 LEU A O 1
ATOM 707 N N . ARG A 1 91 ? 8.301 5.158 4.834 1.00 75.44 91 ARG A N 1
ATOM 708 C CA . ARG A 1 91 ? 8.719 4.319 5.962 1.00 75.44 91 ARG A CA 1
ATOM 709 C C . ARG A 1 91 ? 8.778 5.110 7.270 1.00 75.44 91 ARG A C 1
ATOM 711 O O . ARG A 1 91 ? 8.430 4.563 8.312 1.00 75.44 91 ARG A O 1
ATOM 718 N N . GLU A 1 92 ? 9.179 6.376 7.231 1.00 69.88 92 GLU A N 1
ATOM 719 C CA . GLU A 1 92 ? 9.219 7.281 8.389 1.00 69.88 92 GLU A CA 1
ATOM 720 C C . GLU A 1 92 ? 7.819 7.659 8.876 1.00 69.88 92 GLU A C 1
ATOM 722 O O . GLU A 1 92 ? 7.567 7.665 10.082 1.00 69.88 92 GLU A O 1
ATOM 727 N N . LEU A 1 93 ? 6.865 7.815 7.954 1.00 65.31 93 LEU A N 1
ATOM 728 C CA . LEU A 1 93 ? 5.433 7.927 8.267 1.00 65.31 93 LEU A CA 1
ATOM 729 C C . LEU A 1 93 ? 4.863 6.660 8.956 1.00 65.31 93 LEU A C 1
ATOM 731 O O . LEU A 1 93 ? 3.714 6.644 9.421 1.00 65.31 93 LEU A O 1
ATOM 735 N N . ASN A 1 94 ? 5.666 5.591 9.060 1.00 59.00 94 ASN A N 1
ATOM 736 C CA . ASN A 1 94 ? 5.293 4.307 9.638 1.00 59.00 94 ASN A CA 1
ATOM 737 C C . ASN A 1 94 ? 6.406 3.680 10.519 1.00 59.00 94 ASN A C 1
ATOM 739 O O . ASN A 1 94 ? 7.011 2.664 10.156 1.00 59.00 94 ASN A O 1
ATOM 743 N N . PRO A 1 95 ? 6.638 4.195 11.742 1.00 48.88 95 PRO A N 1
ATOM 744 C CA . PRO A 1 95 ? 7.709 3.734 12.634 1.00 48.88 95 PRO A CA 1
ATOM 745 C C . PRO A 1 95 ? 7.501 2.320 13.207 1.00 48.88 95 PRO A C 1
ATOM 747 O O . PRO A 1 95 ? 8.313 1.859 14.007 1.00 48.88 95 PRO A O 1
ATOM 750 N N . SER A 1 96 ? 6.439 1.603 12.817 1.00 47.25 96 SER A N 1
ATOM 751 C CA . SER A 1 96 ? 6.161 0.253 13.322 1.00 47.25 96 SER A CA 1
ATOM 752 C C . SER A 1 96 ? 7.139 -0.813 12.805 1.00 47.25 96 SER A C 1
ATOM 754 O O . SER A 1 96 ? 7.078 -1.950 13.261 1.00 47.25 96 SER A O 1
ATOM 756 N N . GLY A 1 97 ? 8.062 -0.472 11.892 1.00 44.84 97 GLY A N 1
ATOM 757 C CA . GLY A 1 97 ? 9.294 -1.232 11.607 1.00 44.84 97 GLY A CA 1
ATOM 758 C C . GLY A 1 97 ? 9.126 -2.662 11.068 1.00 44.84 97 GLY A C 1
ATOM 759 O O . G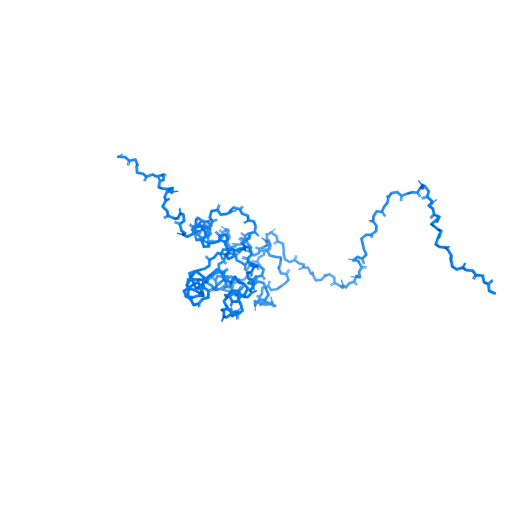LY A 1 97 ? 10.112 -3.300 10.703 1.00 44.84 97 GLY A O 1
ATOM 760 N N . GLY A 1 98 ? 7.900 -3.174 10.998 1.00 45.22 98 GLY A N 1
ATOM 761 C CA . GLY A 1 98 ? 7.568 -4.496 10.506 1.00 45.22 98 GLY A CA 1
ATOM 762 C C . GLY A 1 98 ? 7.411 -4.514 8.992 1.00 45.22 98 GLY A C 1
ATOM 763 O O . GLY A 1 98 ? 7.175 -3.496 8.350 1.00 45.22 98 GLY A O 1
ATOM 764 N N . ARG A 1 99 ? 7.492 -5.716 8.424 1.00 49.03 99 ARG A N 1
ATOM 765 C CA . ARG A 1 99 ? 7.209 -6.055 7.017 1.00 49.03 99 ARG A CA 1
ATOM 766 C C . ARG A 1 99 ? 5.727 -5.839 6.630 1.00 49.03 99 ARG A C 1
ATOM 768 O O . ARG A 1 99 ? 5.173 -6.650 5.902 1.00 49.03 99 ARG A O 1
ATOM 775 N N . GLY A 1 100 ? 5.062 -4.830 7.193 1.00 52.22 100 GLY A N 1
ATOM 776 C CA . GLY A 1 100 ? 3.621 -4.625 7.130 1.00 52.22 100 GLY A CA 1
ATOM 777 C C . GLY A 1 100 ? 3.258 -3.260 6.558 1.00 52.22 100 GLY A C 1
ATOM 778 O O . GLY A 1 100 ? 3.761 -2.241 7.027 1.00 52.22 100 GLY A O 1
ATOM 779 N N . LEU A 1 101 ? 2.373 -3.312 5.560 1.00 62.97 101 LEU A N 1
ATOM 780 C CA . LEU A 1 101 ? 1.550 -2.263 4.960 1.00 62.97 101 LEU A CA 1
ATOM 781 C C . LEU A 1 101 ? 1.659 -0.868 5.620 1.00 62.97 101 LEU A C 1
ATOM 783 O O . LEU A 1 101 ? 1.261 -0.680 6.775 1.00 62.97 101 LEU A O 1
ATOM 787 N N . SER A 1 102 ? 2.131 0.131 4.870 1.00 69.31 102 SER A N 1
ATOM 788 C CA . SER A 1 102 ? 2.111 1.544 5.285 1.00 69.31 102 SER A CA 1
ATOM 789 C C . SER A 1 102 ? 0.691 2.077 5.344 1.00 69.31 102 SER A C 1
ATOM 791 O O . SER A 1 102 ? -0.057 1.837 4.411 1.00 69.31 102 SER A O 1
ATOM 793 N N . TRP A 1 103 ? 0.317 2.765 6.425 1.00 72.94 103 TRP A N 1
ATOM 794 C CA . TRP A 1 103 ? -0.972 3.457 6.524 1.00 72.94 103 TRP A CA 1
ATOM 795 C C . TRP A 1 103 ? -0.983 4.677 5.602 1.00 72.94 103 TRP A C 1
ATOM 797 O O . TRP A 1 103 ? -0.077 5.509 5.694 1.00 72.94 103 TRP A O 1
ATOM 807 N N . THR A 1 104 ? -1.970 4.774 4.718 1.00 74.38 104 THR A N 1
ATOM 808 C CA . THR A 1 104 ? -2.173 5.933 3.843 1.00 74.38 104 THR A CA 1
ATOM 809 C C . THR A 1 104 ? -2.976 7.023 4.556 1.00 74.38 104 THR A C 1
ATOM 811 O O . THR A 1 104 ? -3.639 6.779 5.567 1.00 74.38 104 THR A O 1
ATOM 814 N N . ALA A 1 105 ? -2.932 8.245 4.020 1.00 76.75 105 ALA A N 1
ATOM 815 C CA . ALA A 1 105 ? -3.748 9.347 4.527 1.00 76.75 105 ALA A CA 1
ATOM 816 C C . ALA A 1 105 ? -5.250 9.029 4.428 1.00 76.75 105 ALA A C 1
ATOM 818 O O . ALA A 1 105 ? -5.993 9.292 5.368 1.00 76.75 105 ALA A O 1
ATOM 819 N N . GLU A 1 106 ? -5.672 8.393 3.333 1.00 80.31 106 GLU A N 1
ATOM 820 C CA . GLU A 1 106 ? -7.054 7.953 3.126 1.00 80.31 106 GLU A CA 1
ATOM 821 C C . GLU A 1 106 ? -7.488 6.930 4.187 1.00 80.31 106 GLU A C 1
ATOM 823 O O . GLU A 1 106 ? -8.577 7.040 4.750 1.00 80.31 106 GLU A O 1
ATOM 828 N N . GLU A 1 107 ? -6.616 5.976 4.531 1.00 82.44 107 GLU A N 1
ATOM 829 C CA . GLU A 1 107 ? -6.877 5.022 5.611 1.00 82.44 107 GLU A CA 1
ATOM 830 C C . GLU A 1 107 ? -6.944 5.699 6.980 1.00 82.44 107 GLU A C 1
ATOM 832 O O . GLU A 1 107 ? -7.809 5.361 7.786 1.00 82.44 107 GLU A O 1
ATOM 837 N N . ASP A 1 108 ? -6.064 6.663 7.258 1.00 86.31 108 ASP A N 1
ATOM 838 C CA . ASP A 1 108 ? -6.106 7.426 8.506 1.00 86.31 108 ASP A CA 1
ATOM 839 C C . ASP A 1 108 ? -7.387 8.267 8.614 1.00 86.31 108 ASP A C 1
ATOM 841 O O . ASP A 1 108 ? -7.965 8.375 9.700 1.00 86.31 108 ASP A O 1
ATOM 845 N N . GLU A 1 109 ? -7.854 8.854 7.512 1.00 88.56 109 GLU A N 1
ATOM 846 C CA . GLU A 1 109 ? -9.121 9.584 7.461 1.00 88.56 109 GLU A CA 1
ATOM 847 C C . GLU A 1 109 ? -10.322 8.660 7.649 1.00 88.56 109 GLU A C 1
ATOM 849 O O . GLU A 1 109 ? -11.176 8.948 8.492 1.00 88.56 109 GLU A O 1
ATOM 854 N N . ALA A 1 110 ? -10.366 7.529 6.943 1.00 88.94 110 ALA A N 1
ATOM 855 C CA . ALA A 1 110 ? -11.390 6.503 7.124 1.00 88.94 110 ALA A CA 1
ATOM 856 C C . ALA A 1 110 ? -11.426 6.002 8.574 1.00 88.94 110 ALA A C 1
ATOM 858 O O . ALA A 1 110 ? -12.486 5.911 9.198 1.00 88.94 110 ALA A O 1
ATOM 859 N N . LEU A 1 111 ? -10.255 5.769 9.167 1.00 90.19 111 LEU A N 1
ATOM 860 C CA . LEU A 1 111 ? -10.127 5.329 10.550 1.00 90.19 111 LEU A CA 1
ATOM 861 C C . LEU A 1 111 ? -10.619 6.397 11.539 1.00 90.19 111 LEU A C 1
ATOM 863 O O . LEU A 1 111 ? -11.296 6.058 12.511 1.00 90.19 111 LEU A O 1
ATOM 867 N N . LYS A 1 112 ? -10.347 7.686 11.287 1.00 90.62 112 LYS A N 1
ATOM 868 C CA . LYS A 1 112 ? -10.888 8.803 12.085 1.00 90.62 112 LYS A CA 1
ATOM 869 C C . LYS A 1 112 ? -12.408 8.922 11.943 1.00 90.62 112 LYS A C 1
ATOM 871 O O . LYS A 1 112 ? -13.085 9.037 12.963 1.00 90.62 112 LYS A O 1
ATOM 876 N N . ARG A 1 113 ? -12.955 8.852 10.723 1.00 90.38 113 ARG A N 1
ATOM 877 C CA . ARG A 1 113 ? -14.411 8.892 10.474 1.00 90.38 113 ARG A CA 1
ATOM 878 C C . ARG A 1 113 ? -15.130 7.746 11.181 1.00 90.38 113 ARG A C 1
ATOM 880 O O . ARG A 1 113 ? -16.091 7.982 11.916 1.00 90.38 113 ARG A O 1
ATOM 887 N N . GLY A 1 114 ? -14.618 6.527 11.027 1.00 90.94 114 GLY A N 1
ATOM 888 C CA . GLY A 1 114 ? -15.146 5.346 11.700 1.00 90.94 114 GLY A CA 1
ATOM 889 C C . GLY A 1 114 ? -15.094 5.468 13.224 1.00 90.94 114 GLY A C 1
ATOM 890 O O . GLY A 1 114 ? -16.087 5.175 13.888 1.00 90.94 114 GLY A O 1
ATOM 891 N N . MET A 1 115 ? -13.988 5.973 13.783 1.00 92.38 115 MET A N 1
ATOM 892 C CA . MET A 1 115 ? -13.872 6.238 15.225 1.00 92.38 115 MET A CA 1
ATOM 893 C C . MET A 1 115 ? -14.909 7.249 15.728 1.00 92.38 115 MET A C 1
ATOM 895 O O . MET A 1 115 ? -15.464 7.057 16.809 1.00 92.38 115 MET A O 1
ATOM 899 N N . THR A 1 116 ? -15.188 8.308 14.963 1.00 91.06 116 THR A N 1
ATOM 900 C CA . THR A 1 116 ? -16.219 9.303 15.306 1.00 91.06 116 THR A CA 1
ATOM 901 C C . THR A 1 116 ? -17.616 8.681 15.314 1.00 91.06 116 THR A C 1
ATOM 903 O O . THR A 1 116 ? -18.412 8.975 16.202 1.00 91.06 116 THR A O 1
ATOM 906 N N . LYS A 1 117 ? -17.920 7.803 14.350 1.00 92.19 117 LYS A N 1
ATOM 907 C CA . LYS A 1 117 ? -19.259 7.216 14.174 1.00 92.19 117 LYS A CA 1
ATOM 908 C C . LYS A 1 117 ? -19.540 6.018 15.089 1.00 92.19 117 LYS A C 1
ATOM 910 O O . LYS A 1 117 ? -20.671 5.834 15.531 1.00 92.19 117 LYS A O 1
ATOM 915 N N . HIS A 1 118 ? -18.534 5.183 15.342 1.00 93.06 118 HIS A N 1
ATOM 916 C CA . HIS A 1 118 ? -18.688 3.881 16.006 1.00 93.06 118 HIS A CA 1
ATOM 917 C C . HIS A 1 118 ? -17.849 3.736 17.284 1.00 93.06 118 HIS A C 1
ATOM 919 O O . HIS A 1 118 ? -17.831 2.673 17.898 1.00 93.06 118 HIS A O 1
ATOM 925 N N . GLY A 1 119 ? -17.148 4.783 17.723 1.00 90.38 119 GLY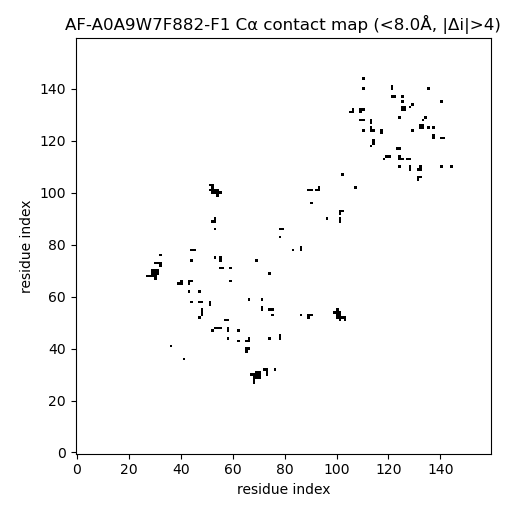 A N 1
ATOM 926 C CA . GLY A 1 119 ? -16.344 4.718 18.939 1.00 90.38 119 GLY A CA 1
ATOM 927 C C . GLY A 1 119 ? -15.190 3.726 18.795 1.00 90.38 119 GLY A C 1
ATOM 928 O O . GLY A 1 119 ? -14.399 3.838 17.872 1.00 90.38 119 GLY A O 1
ATOM 929 N N . ARG A 1 120 ? -15.050 2.773 19.724 1.00 90.06 120 ARG A N 1
ATOM 930 C CA . ARG A 1 120 ? -13.958 1.773 19.720 1.00 90.06 120 ARG A CA 1
ATOM 931 C 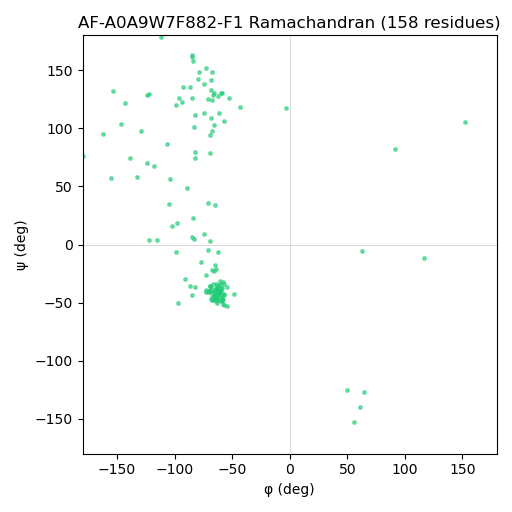C . ARG A 1 120 ? -14.373 0.422 19.120 1.00 90.06 120 ARG A C 1
ATOM 933 O O . ARG A 1 120 ? -13.677 -0.569 19.341 1.00 90.06 120 ARG A O 1
ATOM 940 N N . ASP A 1 121 ? -15.460 0.381 18.357 1.00 92.38 121 ASP A N 1
ATOM 941 C CA . ASP A 1 121 ? -15.945 -0.844 17.715 1.00 92.38 121 ASP A CA 1
ATOM 942 C C . ASP A 1 121 ? -15.189 -1.119 16.413 1.00 92.38 121 ASP A C 1
ATOM 944 O O . ASP A 1 121 ? -15.649 -0.842 15.306 1.00 92.38 121 ASP A O 1
ATOM 948 N N . TRP A 1 122 ? -13.984 -1.670 16.545 1.00 90.00 122 TRP A N 1
ATOM 949 C CA . TRP A 1 122 ? -13.042 -1.843 15.436 1.00 90.00 122 TRP A CA 1
ATOM 950 C C . TRP A 1 122 ? -13.555 -2.716 14.288 1.00 90.00 122 TRP A C 1
ATOM 952 O O . TRP A 1 122 ? -13.210 -2.465 13.135 1.00 90.00 122 TRP A O 1
ATOM 962 N N . GLU A 1 123 ? -14.356 -3.740 14.586 1.00 92.19 123 GLU A N 1
ATOM 963 C CA . GLU A 1 123 ? -14.964 -4.588 13.555 1.00 92.19 123 GLU A CA 1
ATOM 964 C C . GLU A 1 123 ? -15.962 -3.798 12.716 1.00 92.19 123 GLU A C 1
ATOM 966 O O . GLU A 1 123 ? -15.899 -3.840 11.489 1.00 92.19 123 GLU A O 1
ATOM 971 N N . LYS A 1 124 ? -16.794 -2.992 13.378 1.00 92.56 124 LYS A N 1
ATOM 972 C CA . LYS A 1 124 ? -17.788 -2.135 12.735 1.00 92.56 124 LYS A CA 1
ATOM 973 C C . LYS A 1 124 ? -17.143 -1.004 11.943 1.00 92.56 124 LYS A C 1
ATOM 975 O O . LYS A 1 124 ? -17.617 -0.663 10.866 1.00 92.56 124 LYS A O 1
ATOM 980 N N . ILE A 1 125 ? -16.036 -0.451 12.440 1.00 90.81 125 ILE A N 1
ATOM 981 C CA . ILE A 1 125 ? -15.228 0.536 11.708 1.00 90.81 125 ILE A CA 1
ATOM 982 C C . ILE A 1 125 ? -14.665 -0.078 10.428 1.00 90.81 125 ILE A C 1
ATOM 984 O O . ILE A 1 125 ? -14.792 0.515 9.360 1.00 90.81 125 ILE A O 1
ATOM 988 N N . ARG A 1 126 ? -14.081 -1.278 10.525 1.00 89.94 126 ARG A N 1
ATOM 989 C CA . ARG A 1 126 ? -13.555 -1.994 9.360 1.00 89.94 126 ARG A CA 1
ATOM 990 C C . ARG A 1 126 ? -14.659 -2.320 8.354 1.00 89.94 126 ARG A C 1
ATOM 992 O O . ARG A 1 126 ? -14.411 -2.219 7.166 1.00 89.94 126 ARG A O 1
ATOM 999 N N . GLU A 1 127 ? -15.844 -2.715 8.812 1.00 89.88 127 GLU A N 1
ATOM 1000 C CA . GLU A 1 127 ? -16.983 -3.030 7.941 1.00 89.88 127 GLU A CA 1
ATOM 1001 C C . GLU A 1 127 ? -17.584 -1.782 7.279 1.00 89.88 127 GLU A C 1
ATOM 1003 O O . GLU A 1 127 ? -17.894 -1.796 6.093 1.00 89.88 127 GLU A O 1
ATOM 1008 N N . THR A 1 128 ? -17.706 -0.681 8.020 1.00 88.00 128 THR A N 1
ATOM 1009 C CA . THR A 1 128 ? -18.292 0.567 7.504 1.00 88.00 128 THR A CA 1
ATOM 1010 C C . THR A 1 128 ? -17.391 1.224 6.464 1.00 88.00 128 THR A C 1
ATOM 1012 O O . THR A 1 128 ? -17.879 1.734 5.463 1.00 88.00 128 THR A O 1
ATOM 1015 N N . GLU A 1 129 ? -16.077 1.188 6.681 1.00 86.06 129 GLU A N 1
ATOM 1016 C CA . GLU A 1 129 ? -15.075 1.731 5.759 1.00 86.06 129 GLU A CA 1
ATOM 1017 C C . GLU A 1 129 ? -14.359 0.589 5.013 1.00 86.06 129 GLU A C 1
ATOM 1019 O O . GL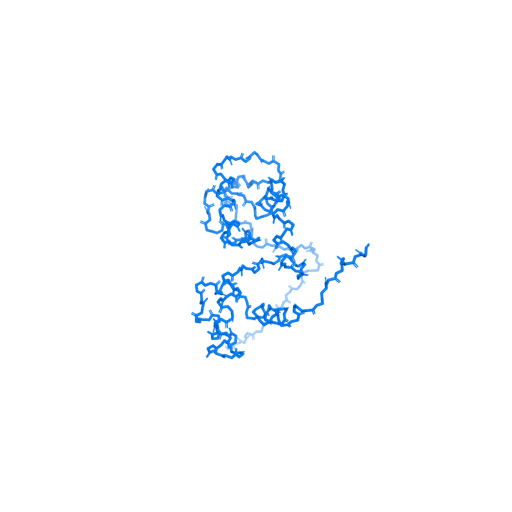U A 1 129 ? -13.158 0.662 4.762 1.00 86.06 129 GLU A O 1
ATOM 1024 N N . ASN A 1 130 ? -15.067 -0.504 4.696 1.00 83.50 130 ASN A N 1
ATOM 1025 C CA . ASN A 1 130 ? -14.484 -1.740 4.149 1.00 83.50 130 ASN A CA 1
ATOM 1026 C C . ASN A 1 130 ? -13.703 -1.527 2.847 1.00 83.50 130 ASN A C 1
ATOM 1028 O O . ASN A 1 130 ? -12.675 -2.165 2.630 1.00 83.50 130 ASN A O 1
ATOM 1032 N N . GLU A 1 131 ? -14.135 -0.590 2.008 1.00 79.06 131 GLU A N 1
ATOM 1033 C CA . GLU A 1 131 ? -13.439 -0.246 0.763 1.00 79.06 131 GLU A CA 1
ATOM 1034 C C . GLU A 1 131 ? -11.992 0.210 1.015 1.00 79.06 131 GLU A C 1
ATOM 1036 O O . GLU A 1 131 ? -11.069 -0.158 0.280 1.00 79.06 131 GLU A O 1
ATOM 1041 N N . VAL A 1 132 ? -11.784 0.950 2.108 1.00 79.06 132 VAL A N 1
ATOM 1042 C CA . VAL A 1 132 ? -10.490 1.524 2.480 1.00 79.06 132 VAL A CA 1
ATOM 1043 C C . VAL A 1 132 ? -9.772 0.630 3.492 1.00 79.06 132 VAL A C 1
ATOM 1045 O O . VAL A 1 132 ? -8.629 0.244 3.273 1.00 79.06 132 VAL A O 1
ATOM 1048 N N . LEU A 1 133 ? -10.441 0.228 4.575 1.00 82.69 133 LEU A N 1
ATOM 1049 C CA . LEU A 1 133 ? -9.861 -0.477 5.726 1.00 82.69 133 LEU A CA 1
ATOM 1050 C C . LEU A 1 133 ? -10.057 -1.998 5.713 1.00 82.69 133 LEU A C 1
ATOM 1052 O O . LEU A 1 133 ? -9.492 -2.677 6.571 1.00 82.69 133 LEU A O 1
ATOM 1056 N N . GLY A 1 134 ? -10.820 -2.564 4.777 1.00 78.19 134 GLY A N 1
ATOM 1057 C CA . GLY A 1 134 ? -11.194 -3.988 4.779 1.00 78.19 134 GLY A CA 1
ATOM 1058 C C . GLY A 1 134 ? -10.012 -4.956 4.777 1.00 78.19 134 GLY A C 1
ATOM 1059 O O . GLY A 1 134 ? -10.042 -6.018 5.399 1.00 78.19 134 GLY A O 1
ATOM 1060 N N . HIS A 1 135 ? -8.920 -4.545 4.140 1.00 74.50 135 HIS A N 1
ATOM 1061 C CA . HIS A 1 135 ? -7.674 -5.300 4.063 1.00 74.50 135 HIS A CA 1
ATOM 1062 C C . HIS A 1 135 ? -6.842 -5.244 5.362 1.00 74.50 135 HIS A C 1
ATOM 1064 O O . HIS A 1 135 ? -5.936 -6.057 5.573 1.00 74.50 135 HIS A O 1
ATOM 1070 N N . ARG A 1 136 ? -7.149 -4.312 6.272 1.00 78.06 136 ARG A N 1
ATOM 1071 C CA . ARG A 1 136 ? -6.455 -4.161 7.551 1.00 78.06 136 ARG A CA 1
ATOM 1072 C C . ARG A 1 136 ? -7.066 -5.066 8.612 1.00 78.06 136 ARG A C 1
ATOM 1074 O O . ARG A 1 136 ? -8.275 -5.141 8.826 1.00 78.06 136 ARG A O 1
ATOM 1081 N N . LYS A 1 137 ? -6.193 -5.731 9.369 1.00 82.50 137 LYS A N 1
ATOM 1082 C CA . LYS A 1 137 ? -6.604 -6.483 10.560 1.00 82.50 137 LYS A CA 1
ATOM 1083 C C . LYS A 1 137 ? -7.064 -5.513 11.644 1.00 82.50 137 LYS A C 1
ATOM 1085 O O . LYS A 1 137 ? -6.396 -4.515 11.892 1.00 82.50 137 LYS A O 1
ATOM 1090 N N . VAL A 1 138 ? -8.116 -5.871 12.377 1.00 84.62 138 VAL A N 1
ATOM 1091 C CA . VAL A 1 138 ? -8.661 -5.097 13.511 1.00 84.62 138 VAL A CA 1
ATOM 1092 C C . VAL A 1 138 ? -7.578 -4.647 14.505 1.00 84.62 138 VAL A C 1
ATOM 1094 O O . VAL A 1 138 ? -7.545 -3.489 14.917 1.00 84.62 138 VAL A O 1
ATOM 1097 N N . GLY A 1 139 ? -6.630 -5.529 14.844 1.00 80.25 139 GLY A N 1
ATOM 1098 C CA . GLY A 1 139 ? -5.512 -5.179 15.728 1.00 80.25 139 GLY A CA 1
ATOM 1099 C C . GLY A 1 139 ? -4.620 -4.054 15.185 1.00 80.25 139 GLY A C 1
ATOM 1100 O O . GLY A 1 139 ? -4.113 -3.247 15.964 1.00 80.25 139 GLY A O 1
ATOM 1101 N N . ALA A 1 140 ? -4.478 -3.952 13.861 1.00 80.12 140 ALA A N 1
ATOM 1102 C CA . ALA A 1 140 ? -3.727 -2.881 13.216 1.00 80.12 140 ALA A CA 1
ATOM 1103 C C . ALA A 1 140 ? -4.452 -1.532 13.344 1.00 80.12 140 ALA A C 1
ATOM 1105 O O . ALA A 1 140 ? -3.791 -0.539 13.635 1.00 80.12 140 ALA A O 1
ATOM 1106 N N . LEU A 1 141 ? -5.786 -1.495 13.203 1.00 86.12 141 LEU A N 1
ATOM 1107 C CA . LEU A 1 141 ? -6.597 -0.277 13.378 1.00 86.12 141 LEU A CA 1
ATOM 1108 C C . LEU A 1 141 ? -6.416 0.292 14.789 1.00 86.12 141 LEU A C 1
ATOM 1110 O O . LEU A 1 141 ? -6.107 1.473 14.965 1.00 86.12 141 LEU A O 1
ATOM 1114 N N . ARG A 1 142 ? -6.533 -0.576 15.802 1.00 86.38 142 ARG A N 1
ATOM 1115 C CA . ARG A 1 142 ? -6.307 -0.201 17.204 1.00 86.38 142 ARG A CA 1
ATOM 1116 C C . ARG A 1 142 ? -4.892 0.338 17.417 1.00 86.38 142 ARG A C 1
ATOM 1118 O O . ARG A 1 142 ? -4.721 1.370 18.066 1.00 86.38 142 ARG A O 1
ATOM 1125 N N . GLY A 1 143 ? -3.887 -0.360 16.883 1.00 83.00 143 GLY A N 1
ATOM 1126 C CA . GLY A 1 143 ? -2.490 0.065 16.951 1.00 83.00 143 GLY A CA 1
ATOM 1127 C C . GLY A 1 143 ? -2.283 1.447 16.334 1.00 83.00 143 GLY A C 1
ATOM 1128 O O . GLY A 1 143 ? -1.700 2.318 16.977 1.00 83.00 143 GLY A O 1
ATOM 1129 N N . ARG A 1 144 ? -2.844 1.679 15.141 1.00 84.81 144 ARG A N 1
ATOM 1130 C CA . ARG A 1 144 ? -2.721 2.952 14.427 1.00 84.81 144 ARG A CA 1
ATOM 1131 C C . ARG A 1 144 ? -3.387 4.105 15.166 1.00 84.81 144 ARG A C 1
ATOM 1133 O O . ARG A 1 144 ? -2.742 5.133 15.335 1.00 84.81 144 ARG A O 1
ATOM 1140 N N . ILE A 1 145 ? -4.610 3.941 15.678 1.00 86.50 145 ILE A N 1
ATOM 1141 C CA . ILE A 1 145 ? -5.266 4.990 16.481 1.00 86.50 145 ILE A CA 1
ATOM 1142 C C . ILE A 1 145 ? -4.452 5.339 17.727 1.00 86.50 145 ILE A C 1
ATOM 1144 O O . ILE A 1 145 ? -4.341 6.515 18.074 1.00 86.50 145 ILE A O 1
ATOM 1148 N N . ASN A 1 146 ? -3.865 4.348 18.398 1.00 83.38 146 ASN A N 1
ATOM 1149 C CA . ASN A 1 146 ? -2.999 4.616 19.543 1.00 83.38 146 ASN A CA 1
ATOM 1150 C C . ASN A 1 146 ? -1.741 5.384 19.120 1.00 83.38 146 ASN A C 1
ATOM 1152 O O . ASN A 1 146 ? -1.377 6.345 19.788 1.00 83.38 146 ASN A O 1
ATOM 1156 N N . SER A 1 147 ? -1.114 5.028 17.995 1.00 78.31 147 SER A N 1
ATOM 1157 C CA . SER A 1 147 ? 0.013 5.788 17.442 1.00 78.31 147 SER A CA 1
ATOM 1158 C C . SER A 1 147 ? -0.366 7.224 17.068 1.00 78.31 147 SER A C 1
ATOM 1160 O O . SER A 1 147 ? 0.385 8.134 17.396 1.00 78.31 147 SER A O 1
ATOM 1162 N N . LEU A 1 148 ? -1.535 7.445 16.455 1.00 80.06 148 LEU A N 1
ATOM 1163 C CA . LEU A 1 148 ? -2.037 8.782 16.110 1.00 80.06 148 LEU A CA 1
ATOM 1164 C C . LEU A 1 148 ? -2.298 9.636 17.359 1.00 80.06 148 LEU A C 1
ATOM 1166 O O . LEU A 1 148 ? -1.978 10.821 17.376 1.00 80.06 148 LEU A O 1
ATOM 1170 N N . LYS A 1 149 ? -2.832 9.036 18.430 1.00 76.38 149 LYS A N 1
ATOM 1171 C CA . LYS A 1 149 ? -3.032 9.710 19.726 1.00 76.38 149 LYS A CA 1
ATOM 1172 C C . LYS A 1 149 ? -1.720 10.008 20.443 1.00 76.38 149 LYS A C 1
ATOM 1174 O O . LYS A 1 149 ? -1.596 11.045 21.084 1.00 76.38 149 LYS A O 1
ATOM 1179 N N . ASN A 1 150 ? -0.747 9.113 20.306 1.00 70.56 150 ASN A N 1
ATOM 1180 C CA . ASN A 1 150 ? 0.580 9.238 20.899 1.00 70.56 150 ASN A CA 1
ATOM 1181 C C . ASN A 1 150 ? 1.540 10.073 20.027 1.00 70.56 150 ASN A C 1
ATOM 1183 O O . ASN A 1 150 ? 2.717 10.176 20.353 1.00 70.56 150 ASN A O 1
ATOM 1187 N N . GLY A 1 151 ? 1.052 10.690 18.943 1.00 59.78 151 GLY A N 1
ATOM 1188 C CA . GLY A 1 151 ? 1.792 11.551 18.013 1.00 59.78 151 GLY A CA 1
ATOM 1189 C C . GLY A 1 151 ? 2.199 12.924 18.567 1.00 59.78 151 GLY A C 1
ATOM 1190 O O . GLY A 1 151 ? 2.216 13.903 17.829 1.00 59.78 151 GLY A O 1
ATOM 1191 N N . LYS A 1 152 ? 2.540 13.005 19.857 1.00 52.09 152 LYS A N 1
ATOM 1192 C CA . LYS A 1 152 ? 3.453 14.011 20.412 1.00 52.09 152 LYS A CA 1
ATOM 1193 C C . LYS A 1 152 ? 4.588 13.242 21.078 1.00 52.09 152 LYS A C 1
ATOM 1195 O O . LYS A 1 152 ? 4.323 12.381 21.909 1.00 52.09 152 LYS A O 1
ATOM 1200 N N . THR A 1 153 ? 5.827 13.601 20.751 1.00 47.91 153 THR A N 1
ATOM 1201 C CA . THR A 1 153 ? 7.107 13.001 21.182 1.00 47.91 153 THR A CA 1
ATOM 1202 C C . THR A 1 153 ? 7.656 11.900 20.270 1.00 47.91 153 THR A C 1
ATOM 1204 O O . THR A 1 153 ? 7.540 10.718 20.564 1.00 47.91 153 THR A O 1
ATOM 1207 N N . LYS A 1 154 ? 8.332 12.304 19.184 1.00 42.28 154 LYS A N 1
ATOM 1208 C CA . LYS A 1 154 ? 9.779 12.061 18.984 1.00 42.28 154 LYS A CA 1
ATOM 1209 C C . LYS A 1 154 ? 10.355 13.120 18.030 1.00 42.28 154 LYS A C 1
ATOM 1211 O O . LYS A 1 154 ? 10.956 12.778 17.018 1.00 42.28 154 LYS A O 1
ATOM 1216 N N . ASP A 1 155 ? 10.219 14.399 18.378 1.00 40.91 155 ASP A N 1
ATOM 1217 C CA . ASP A 1 155 ? 11.129 15.413 17.846 1.00 40.91 155 ASP A CA 1
ATOM 1218 C C . ASP A 1 155 ? 12.509 15.121 18.444 1.00 40.91 155 ASP A C 1
ATOM 1220 O O . ASP A 1 155 ? 12.797 15.414 19.604 1.00 40.91 155 ASP A O 1
ATOM 1224 N N . LYS A 1 156 ? 13.351 14.430 17.678 1.00 47.44 156 LYS A N 1
ATOM 1225 C CA . LYS A 1 156 ? 14.786 14.336 17.939 1.00 47.44 156 LYS A CA 1
ATOM 1226 C C . LYS A 1 156 ? 15.518 14.950 16.757 1.00 47.44 156 LYS A C 1
ATOM 1228 O O . LYS A 1 156 ? 16.156 14.214 16.019 1.00 47.44 156 LYS A O 1
ATOM 1233 N N . HIS A 1 157 ? 15.390 16.264 16.589 1.00 36.66 157 HIS A N 1
ATOM 1234 C CA . HIS A 1 157 ? 16.429 17.179 16.091 1.00 36.66 157 HIS A CA 1
ATOM 1235 C C . HIS A 1 157 ? 15.872 18.614 16.071 1.00 36.66 157 HIS A C 1
ATOM 1237 O O . HIS A 1 157 ? 15.537 19.165 15.031 1.00 36.66 157 HIS A O 1
ATOM 1243 N N . SER A 1 158 ? 15.792 19.228 17.251 1.00 36.94 158 SER A N 1
ATOM 1244 C CA . SER A 1 158 ? 16.097 20.654 17.381 1.00 36.94 158 SER A CA 1
ATOM 1245 C C . SER A 1 158 ? 17.445 20.713 18.079 1.00 36.94 158 SER A C 1
ATOM 1247 O O . SER A 1 158 ? 17.528 20.684 19.305 1.00 36.94 158 SER A O 1
ATOM 1249 N N . ILE A 1 159 ? 18.504 20.647 17.278 1.00 37.25 159 ILE A N 1
ATOM 1250 C CA . ILE A 1 159 ? 19.808 21.142 17.701 1.00 37.25 159 ILE A CA 1
ATOM 1251 C C . ILE A 1 159 ? 19.770 22.634 17.372 1.00 37.25 159 ILE A C 1
ATOM 1253 O O . ILE A 1 159 ? 19.377 23.002 16.265 1.00 37.25 159 ILE A O 1
ATOM 1257 N N . LEU A 1 160 ? 20.054 23.431 18.402 1.00 37.94 160 LEU A N 1
ATOM 1258 C CA . LEU A 1 160 ? 20.312 24.868 18.351 1.00 37.94 160 LEU A CA 1
ATOM 1259 C C . LEU A 1 160 ? 21.258 25.247 17.207 1.00 37.94 160 LEU A C 1
ATOM 1261 O O . LEU A 1 160 ? 22.202 24.464 16.954 1.00 37.94 160 LEU A O 1
#

Solvent-accessible surface area (backbone atoms only — not comparable to full-atom values): 10097 Å² total; per-residue (Å²): 140,84,80,93,74,93,76,88,83,84,80,94,82,78,97,68,89,78,76,87,83,74,76,87,64,86,80,71,80,60,44,52,88,84,64,88,79,51,71,68,38,48,51,51,50,53,53,31,34,71,75,44,41,72,24,43,66,59,34,46,65,74,49,38,73,65,54,52,61,50,42,52,68,33,54,48,52,48,46,44,70,77,38,46,67,62,47,47,52,57,42,65,80,36,79,78,82,56,104,62,65,36,84,44,70,67,43,53,49,47,51,50,53,28,35,74,77,50,53,88,42,47,67,59,28,30,62,76,36,32,92,71,36,50,89,56,54,57,70,54,55,55,51,49,54,50,51,64,72,53,70,69,84,81,88,84,78,85,77,131

Foldseek 3Di:
DDDDDDDDDDDPDDDDDDDPPDPPDPDDPEDDAPDDDDPQLVVLLVVLCVVFNLPLVVSCVVCPCSNPNYDSVNSNVVCCVPPVPSNVVQVVCPVVPDPDTRQDPVNVVLLVVLCVVPPLPLVSSCVVSVVRNVPPDSVVSVVVVVCVVVPPDDPPDPDD

Mean predicted aligned error: 15.37 Å

InterPro domains:
  IPR001005 SANT/Myb domain [PF00249] (102-125)
  IPR001005 SANT/Myb domain [SM00717] (33-85)
  IPR001005 SANT/Myb domain [SM00717] (99-151)
  IPR001005 SANT/Myb domain [cd00167] (102-149)
  IPR009057 Homedomain-like superfamily [SSF46689] (100-148)
  IPR052450 Telomeric Repeat-Binding Domain-Containing Protein [PTHR46734] (103-136)